Protein AF-A0A1F7N621-F1 (afdb_monomer_lite)

Radius of gyration: 20.67 Å; chains: 1; bounding box: 44×69×49 Å

Foldseek 3Di:
DDDDDDDPDDPPPPPPVVCVVVVVVVVPDPDPPVPDDDPVVCVVVVPPPDQDVLLVVLVLVVCCVLCVQWDWDWDQDPVQQWIKIFTAGPVRHGFEIETEHSQNSVVDDSVRSNVQCVVLVLVVVRVVLTVQYWYQDPVGIDRRRD

Structure (mmCIF, N/CA/C/O backbone):
data_AF-A0A1F7N621-F1
#
_entry.id   AF-A0A1F7N621-F1
#
loop_
_atom_site.group_PDB
_atom_site.id
_atom_site.type_symbol
_atom_site.label_atom_id
_atom_site.label_alt_id
_atom_site.label_comp_id
_atom_site.label_asym_id
_atom_site.label_entity_id
_atom_site.label_seq_id
_atom_site.pdbx_PDB_ins_code
_atom_site.Cartn_x
_atom_site.Cartn_y
_atom_site.Cartn_z
_atom_site.occupancy
_atom_site.B_iso_or_equiv
_atom_site.auth_seq_id
_atom_site.auth_comp_id
_atom_site.auth_asym_id
_atom_site.auth_atom_id
_atom_site.pdbx_PDB_model_num
ATOM 1 N N . MET A 1 1 ? 3.795 53.201 27.118 1.00 38.50 1 MET A N 1
ATOM 2 C CA . MET A 1 1 ? 2.320 53.115 27.064 1.00 38.50 1 MET A CA 1
ATOM 3 C C . MET A 1 1 ? 1.921 52.677 25.660 1.00 38.50 1 MET A C 1
ATOM 5 O O . MET A 1 1 ? 2.351 53.307 24.707 1.00 38.50 1 MET A O 1
ATOM 9 N N . SER A 1 2 ? 1.204 51.554 25.573 1.00 44.47 2 SER A N 1
ATOM 10 C CA . SER A 1 2 ? 0.526 50.949 24.400 1.00 44.47 2 SER A CA 1
ATOM 11 C C . SER A 1 2 ? -0.461 51.925 23.703 1.00 44.47 2 SER A C 1
ATOM 13 O O . SER A 1 2 ? -0.773 52.927 24.351 1.00 44.47 2 SER A O 1
ATOM 15 N N . PRO A 1 3 ? -1.029 51.660 22.487 1.00 45.16 3 PRO A N 1
ATOM 16 C CA . PRO A 1 3 ? -1.389 50.330 21.958 1.00 45.16 3 PRO A CA 1
ATOM 17 C C . PRO A 1 3 ? -1.288 50.042 20.435 1.00 45.16 3 PRO A C 1
ATOM 19 O O . PRO A 1 3 ? -1.027 50.896 19.597 1.00 45.16 3 PRO A O 1
ATOM 22 N N . VAL A 1 4 ? -1.522 48.753 20.147 1.00 45.59 4 VAL A N 1
ATOM 23 C CA . VAL A 1 4 ? -1.674 48.022 18.867 1.00 45.59 4 VAL A CA 1
ATOM 24 C C . VAL A 1 4 ? -2.950 48.463 18.113 1.00 45.59 4 VAL A C 1
ATOM 26 O O . VAL A 1 4 ? -3.901 48.899 18.766 1.00 45.59 4 VAL A O 1
ATOM 29 N N . PRO A 1 5 ? -3.051 48.275 16.777 1.00 45.16 5 PRO A N 1
ATOM 30 C CA . PRO A 1 5 ? -3.965 47.218 16.318 1.00 45.16 5 PRO A CA 1
ATOM 31 C C . PRO A 1 5 ? -3.530 46.417 15.064 1.00 45.16 5 PRO A C 1
ATOM 33 O O . PRO A 1 5 ? -3.047 46.955 14.079 1.00 45.16 5 PRO A O 1
ATOM 36 N N . ARG A 1 6 ? -3.846 45.115 15.140 1.00 42.19 6 ARG A N 1
ATOM 37 C CA . ARG A 1 6 ? -4.421 44.199 14.128 1.00 42.19 6 ARG A CA 1
ATOM 38 C C . ARG A 1 6 ? -3.798 44.095 12.727 1.00 42.19 6 ARG A C 1
ATOM 40 O O . ARG A 1 6 ? -3.990 44.945 11.871 1.00 42.19 6 ARG A O 1
ATOM 47 N N . GLY A 1 7 ? -3.310 42.889 12.439 1.00 34.81 7 GLY A N 1
ATOM 48 C CA . GLY A 1 7 ? -3.120 42.372 11.084 1.00 34.81 7 GLY A CA 1
ATOM 49 C C . GLY A 1 7 ? -3.104 40.846 11.074 1.00 34.81 7 GLY A C 1
ATOM 50 O O . GLY A 1 7 ? -2.068 40.237 10.853 1.00 34.81 7 GLY A O 1
ATOM 51 N N . GLY A 1 8 ? -4.243 40.215 11.373 1.00 35.69 8 GLY A N 1
ATOM 52 C CA . GLY A 1 8 ? -4.421 38.779 11.161 1.00 35.69 8 GLY A CA 1
ATOM 53 C C . GLY A 1 8 ? -4.526 38.493 9.665 1.00 35.69 8 GLY A C 1
ATOM 54 O O . GLY A 1 8 ? -5.609 38.620 9.104 1.00 35.69 8 GLY A O 1
ATOM 55 N N . ALA A 1 9 ? -3.410 38.161 9.016 1.00 42.41 9 ALA A N 1
ATOM 56 C CA . ALA A 1 9 ? -3.387 37.920 7.571 1.00 42.41 9 ALA A CA 1
ATOM 57 C C . ALA A 1 9 ? -2.373 36.859 7.106 1.00 42.41 9 ALA A C 1
ATOM 59 O O . ALA A 1 9 ? -2.076 36.805 5.919 1.00 42.41 9 ALA A O 1
ATOM 60 N N . GLU A 1 10 ? -1.864 35.989 7.984 1.00 35.47 10 GLU A N 1
ATOM 61 C CA . GLU A 1 10 ? -0.908 34.944 7.557 1.00 35.47 10 GLU A CA 1
ATOM 62 C C . GLU A 1 10 ? -1.410 33.503 7.714 1.00 35.47 10 GLU A C 1
ATOM 64 O O . GLU A 1 10 ? -0.833 32.586 7.146 1.00 35.47 10 GLU A O 1
ATOM 69 N N . ALA A 1 11 ? -2.560 33.277 8.352 1.00 37.66 11 ALA A N 1
ATOM 70 C CA . ALA A 1 11 ? -3.071 31.921 8.585 1.00 37.66 11 ALA A CA 1
ATOM 71 C C . ALA A 1 11 ? -3.952 31.345 7.452 1.00 37.66 11 ALA A C 1
ATOM 73 O O . ALA A 1 11 ? -4.626 30.341 7.660 1.00 37.66 11 ALA A O 1
ATOM 74 N N . ARG A 1 12 ? -4.011 31.970 6.265 1.00 37.72 12 ARG A N 1
ATOM 75 C CA . ARG A 1 12 ? -4.931 31.548 5.181 1.00 37.72 12 ARG A CA 1
ATOM 76 C C . ARG A 1 12 ? -4.271 31.117 3.870 1.00 37.72 12 ARG A C 1
ATOM 78 O O . ARG A 1 12 ? -4.988 30.818 2.925 1.00 37.72 12 ARG A O 1
ATOM 85 N N . ARG A 1 13 ? -2.938 31.057 3.786 1.00 39.88 13 ARG A N 1
ATOM 86 C CA . ARG A 1 13 ? -2.243 30.706 2.529 1.00 39.88 13 ARG A CA 1
ATOM 87 C C . ARG A 1 13 ? -1.918 29.225 2.335 1.00 39.88 13 ARG A C 1
ATOM 89 O O . ARG A 1 13 ? -1.422 28.875 1.274 1.00 39.88 13 ARG A O 1
ATOM 96 N N . SER A 1 14 ? -2.230 28.362 3.297 1.00 40.56 14 SER A N 1
ATOM 97 C CA . SER A 1 14 ? -1.770 26.963 3.254 1.00 40.56 14 SER A CA 1
ATOM 98 C C . SER A 1 14 ? -2.879 25.927 3.051 1.00 40.56 14 SER A C 1
ATOM 100 O O . SER A 1 14 ? -2.620 24.743 3.214 1.00 40.56 14 SER A O 1
ATOM 102 N N . ALA A 1 15 ? -4.099 26.347 2.694 1.00 37.97 15 ALA A N 1
ATOM 103 C CA . ALA A 1 15 ? -5.204 25.433 2.369 1.00 37.97 15 ALA A CA 1
ATOM 104 C C . ALA A 1 15 ? -5.494 25.322 0.856 1.00 37.97 15 ALA A C 1
ATOM 106 O O . ALA A 1 15 ? -6.297 24.487 0.456 1.00 37.97 15 ALA A O 1
ATOM 107 N N . ASP A 1 16 ? -4.851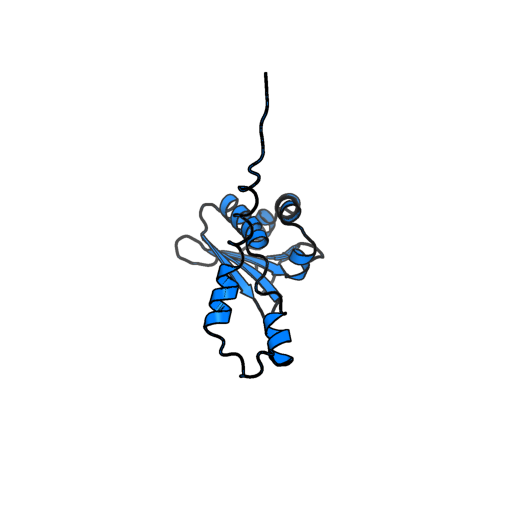 26.147 0.021 1.00 36.62 16 ASP A N 1
ATOM 108 C CA . ASP A 1 16 ? -5.144 26.240 -1.422 1.00 36.62 16 ASP A CA 1
ATOM 109 C C . ASP A 1 16 ? -4.275 25.297 -2.280 1.00 36.62 16 ASP A C 1
ATOM 111 O O . ASP A 1 16 ? -4.659 24.937 -3.384 1.00 36.62 16 ASP A O 1
ATOM 115 N N . ALA A 1 17 ? -3.140 24.823 -1.751 1.00 40.00 17 ALA A N 1
ATOM 116 C CA . ALA A 1 17 ? -2.143 24.050 -2.505 1.00 40.00 17 ALA A CA 1
ATOM 117 C C . ALA A 1 17 ? -2.456 22.543 -2.653 1.00 40.00 17 ALA A C 1
ATOM 119 O O . ALA A 1 17 ? -1.661 21.794 -3.213 1.00 40.00 17 ALA A O 1
ATOM 120 N N . LEU A 1 18 ? -3.593 22.075 -2.126 1.00 43.06 18 LEU A N 1
ATOM 121 C CA . LEU A 1 18 ? -4.037 20.675 -2.241 1.00 43.06 18 LEU A CA 1
ATOM 122 C C . LEU A 1 18 ? -5.136 20.484 -3.305 1.00 43.06 18 LEU A C 1
ATOM 124 O O . LEU A 1 18 ? -5.643 19.378 -3.478 1.00 43.06 18 LEU A O 1
ATOM 128 N N . LEU A 1 19 ? -5.499 21.543 -4.043 1.00 49.12 19 LEU A N 1
ATOM 129 C CA . LEU A 1 19 ? -6.543 21.517 -5.080 1.00 49.12 19 LEU A CA 1
ATOM 130 C C . LEU A 1 19 ? -5.993 21.467 -6.518 1.00 49.12 19 LEU A C 1
ATOM 132 O O . LEU A 1 19 ? -6.759 21.270 -7.466 1.00 49.12 19 LEU A O 1
ATOM 136 N N . ASP A 1 20 ? -4.682 21.610 -6.705 1.00 52.50 20 ASP A N 1
ATOM 137 C CA . ASP A 1 20 ? -4.057 21.752 -8.025 1.00 52.50 20 ASP A CA 1
ATOM 138 C C . ASP A 1 20 ? -4.162 20.526 -8.959 1.00 52.50 20 ASP A C 1
ATOM 140 O O . ASP A 1 20 ? -4.473 20.720 -10.138 1.00 52.50 20 ASP A O 1
ATOM 144 N N . PRO A 1 21 ? -4.020 19.259 -8.514 1.00 50.56 21 PRO A N 1
ATOM 145 C CA . PRO A 1 21 ? -4.143 18.129 -9.441 1.00 50.56 21 PRO A CA 1
ATOM 146 C C . PRO A 1 21 ? -5.588 17.904 -9.917 1.00 50.56 21 PRO A C 1
ATOM 148 O O . PRO A 1 21 ? -5.811 17.501 -11.059 1.00 50.56 21 PRO A O 1
ATOM 151 N N . GLN A 1 22 ? -6.586 18.225 -9.085 1.00 50.31 22 GLN A N 1
ATOM 152 C CA . GLN A 1 22 ? -7.999 18.139 -9.471 1.00 50.31 22 GLN A CA 1
ATOM 153 C C . GLN A 1 22 ? -8.388 19.254 -10.448 1.00 50.31 22 GLN A C 1
ATOM 155 O O . GLN A 1 22 ? -9.159 19.018 -11.377 1.00 50.31 22 GLN A O 1
ATOM 160 N N . ARG A 1 23 ? -7.824 20.459 -10.287 1.00 48.34 23 ARG A N 1
ATOM 161 C CA . ARG A 1 23 ? -8.032 21.570 -11.227 1.00 48.34 23 ARG A CA 1
ATOM 162 C C . ARG A 1 23 ? -7.434 21.300 -12.604 1.00 48.34 23 ARG A C 1
ATOM 164 O O . ARG A 1 23 ? -8.103 21.568 -13.597 1.00 48.34 23 ARG A O 1
ATOM 171 N N . LEU A 1 24 ? -6.250 20.694 -12.664 1.00 53.38 24 LEU A N 1
ATOM 172 C CA . LEU A 1 24 ? -5.620 20.293 -13.927 1.00 53.38 24 LEU A CA 1
ATOM 173 C C . LEU A 1 24 ? -6.406 19.182 -14.647 1.00 53.38 24 LEU A C 1
ATOM 175 O O . LEU A 1 24 ? -6.535 19.205 -15.870 1.00 53.38 24 LEU A O 1
ATOM 179 N N . LEU A 1 25 ? -7.004 18.244 -13.900 1.00 54.09 25 LEU A N 1
ATOM 180 C CA . LEU A 1 25 ? -7.931 17.244 -14.451 1.00 54.09 25 LEU A CA 1
ATOM 181 C C . LEU A 1 25 ? -9.212 17.877 -15.026 1.00 54.09 25 LEU A C 1
ATOM 183 O O . LEU A 1 25 ? -9.744 17.397 -16.028 1.00 54.09 25 LEU A O 1
ATOM 187 N N . LEU A 1 26 ? -9.698 18.962 -14.416 1.00 52.62 26 LEU A N 1
ATOM 188 C CA . LEU A 1 26 ? -10.884 19.700 -14.862 1.00 52.62 26 LEU A CA 1
ATOM 189 C C . LEU A 1 26 ? -10.609 20.616 -16.067 1.00 52.62 26 LEU A C 1
ATOM 191 O O . LEU A 1 26 ? -11.524 20.860 -16.849 1.00 52.62 26 LEU A O 1
ATOM 195 N N . GLU A 1 27 ? -9.373 21.086 -16.262 1.00 53.00 27 GLU A N 1
ATOM 196 C CA . GLU A 1 27 ? -8.993 21.966 -17.382 1.00 53.00 27 GLU A CA 1
ATOM 197 C C . GLU A 1 27 ? -9.121 21.283 -18.757 1.00 53.00 27 GLU A C 1
ATOM 199 O O . GLU A 1 27 ? -9.449 21.927 -19.754 1.00 53.00 27 GLU A O 1
ATOM 204 N N . GLY A 1 28 ? -8.920 19.961 -18.815 1.00 52.69 28 GLY A N 1
ATOM 205 C CA . GLY A 1 28 ? -9.089 19.160 -20.034 1.00 52.69 28 GLY A CA 1
ATOM 206 C C . GLY A 1 28 ? -10.517 18.655 -20.274 1.00 52.69 28 GLY A C 1
ATOM 207 O O . GLY A 1 28 ? -10.825 18.147 -21.357 1.00 52.69 28 GLY A O 1
ATOM 208 N N . LEU A 1 29 ? -11.404 18.783 -19.285 1.00 54.75 29 LEU A N 1
ATOM 209 C CA . LEU A 1 29 ? -12.759 18.245 -19.327 1.00 54.75 29 LEU A CA 1
ATOM 210 C C . LEU A 1 29 ? -13.711 19.313 -19.880 1.00 54.75 29 LEU A C 1
ATOM 212 O O . LEU A 1 29 ? -14.203 20.178 -19.159 1.00 54.75 29 LEU A O 1
ATOM 216 N N . LYS A 1 30 ? -14.002 19.260 -21.186 1.00 54.44 30 LYS A N 1
ATOM 217 C CA . LYS A 1 30 ? -15.075 20.082 -21.767 1.00 54.44 30 LYS A CA 1
ATOM 218 C C . LYS A 1 30 ? -16.418 19.634 -21.191 1.00 54.44 30 LYS A C 1
ATOM 220 O O . LYS A 1 30 ? -17.018 18.671 -21.666 1.00 54.44 30 LYS A O 1
ATOM 225 N N . LEU A 1 31 ? -16.880 20.339 -20.162 1.00 53.78 31 LEU A N 1
ATOM 226 C CA . LEU A 1 31 ? -18.230 20.191 -19.634 1.00 53.78 31 LEU A CA 1
ATOM 227 C C . LEU A 1 31 ? -19.249 20.534 -20.738 1.00 53.78 31 LEU A C 1
ATOM 229 O O . LEU A 1 31 ? -19.027 21.480 -21.502 1.00 53.78 31 LEU A O 1
ATOM 233 N N . PRO A 1 32 ? -20.363 19.791 -20.855 1.00 53.44 32 PRO A N 1
ATOM 234 C CA . PRO A 1 32 ? -21.446 20.174 -21.751 1.00 53.44 32 PRO A CA 1
ATOM 235 C C . PRO A 1 32 ? -21.996 21.556 -21.365 1.00 53.44 32 PRO A C 1
ATOM 237 O O . PRO A 1 32 ? -21.953 21.955 -20.202 1.00 53.44 32 PRO A O 1
ATOM 240 N N . SER A 1 33 ? -22.541 22.286 -22.342 1.00 53.09 33 SER A N 1
ATOM 241 C CA . SER A 1 33 ? -22.908 23.711 -22.242 1.00 53.09 33 SER A CA 1
ATOM 242 C C . SER A 1 33 ? -23.884 24.077 -21.114 1.00 53.09 33 SER A C 1
ATOM 244 O O . SER A 1 33 ? -24.036 25.255 -20.818 1.00 53.09 33 SER A O 1
ATOM 246 N N . ASN A 1 34 ? -24.532 23.091 -20.484 1.00 60.88 34 ASN A N 1
ATOM 247 C CA . ASN A 1 34 ? -25.431 23.299 -19.349 1.00 60.88 34 ASN A CA 1
ATOM 248 C C . ASN A 1 34 ? -24.698 23.449 -18.000 1.00 60.88 34 ASN A C 1
ATOM 250 O O . ASN A 1 34 ? -25.345 23.616 -16.975 1.00 60.88 34 ASN A O 1
ATOM 254 N N . GLY A 1 35 ? -23.366 23.316 -17.959 1.00 57.22 35 GLY A N 1
ATOM 255 C CA . GLY A 1 35 ? -22.573 23.435 -16.725 1.00 57.22 35 GLY A CA 1
ATOM 256 C C . GLY A 1 35 ? -22.774 22.297 -15.712 1.00 57.22 35 GLY A C 1
ATOM 257 O O . GLY A 1 35 ? -22.045 22.215 -14.728 1.00 57.22 35 GLY A O 1
ATOM 258 N N . GLU A 1 36 ? -23.718 21.388 -15.960 1.00 57.94 36 GLU A N 1
ATOM 259 C CA . GLU A 1 36 ? -24.005 20.241 -15.107 1.00 57.94 36 GLU A CA 1
ATOM 260 C C . GLU A 1 36 ? -23.295 18.979 -15.609 1.00 57.94 36 GLU A C 1
ATOM 262 O O . GLU A 1 36 ? -23.482 18.525 -16.741 1.00 57.94 36 GLU A O 1
ATOM 267 N N . LEU A 1 37 ? -22.514 18.358 -14.724 1.00 60.81 37 LEU A N 1
ATOM 268 C CA . LEU A 1 37 ? -22.024 16.997 -14.919 1.00 60.81 37 LEU A CA 1
ATOM 269 C C . LEU A 1 37 ? -23.227 16.049 -14.996 1.00 60.81 37 LEU A C 1
ATOM 271 O O . LEU A 1 37 ? -24.005 15.939 -14.034 1.00 60.81 37 LEU A O 1
ATOM 275 N N . ALA A 1 38 ? -23.369 15.335 -16.121 1.00 62.50 38 ALA A N 1
ATOM 276 C CA . ALA A 1 38 ? -24.399 14.307 -16.231 1.00 62.50 38 ALA A CA 1
ATOM 277 C C . ALA A 1 38 ? -24.227 13.290 -15.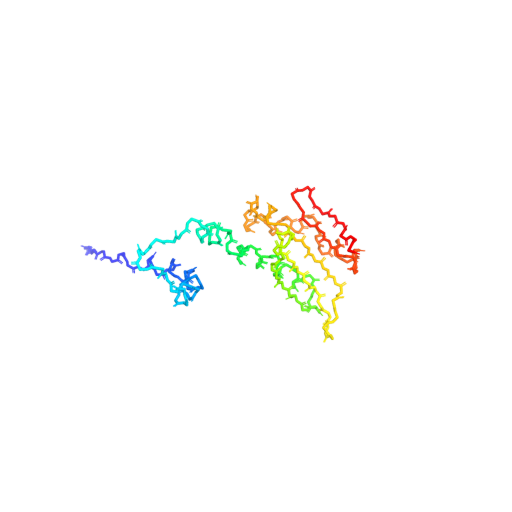080 1.00 62.50 38 ALA A C 1
ATOM 279 O O . ALA A 1 38 ? -23.092 13.039 -14.661 1.00 62.50 38 ALA A O 1
ATOM 280 N N . PRO A 1 39 ? -25.308 12.682 -14.561 1.00 63.75 39 PRO A N 1
ATOM 281 C CA . PRO A 1 39 ? -25.246 11.809 -13.385 1.00 63.75 39 PRO A CA 1
ATOM 282 C C . PRO A 1 39 ? -24.202 10.686 -13.489 1.00 63.75 39 PRO A C 1
ATOM 284 O O . PRO A 1 39 ? -23.602 10.306 -12.485 1.00 63.75 39 PRO A O 1
ATOM 287 N N . GLN A 1 40 ? -23.939 10.185 -14.703 1.00 58.81 40 GLN A N 1
ATOM 288 C CA . GLN A 1 40 ? -22.892 9.190 -14.949 1.00 58.81 40 GLN A CA 1
ATOM 289 C C . GLN A 1 40 ? -21.459 9.712 -14.729 1.00 58.81 40 GLN A C 1
ATOM 291 O O . GLN A 1 40 ? -20.609 8.954 -14.274 1.00 58.81 40 GLN A O 1
ATOM 296 N N . TRP A 1 41 ? -21.197 10.994 -15.007 1.00 62.00 41 TRP A N 1
ATOM 297 C CA . TRP A 1 41 ? -19.895 11.637 -14.804 1.00 62.00 41 TRP A CA 1
ATOM 298 C C . TRP A 1 41 ? -19.690 12.027 -13.347 1.00 62.00 41 TRP A C 1
ATOM 300 O O . TRP A 1 41 ? -18.579 11.906 -12.848 1.00 62.00 41 TRP A O 1
ATOM 310 N N . ARG A 1 42 ? -20.764 12.408 -12.642 1.00 61.31 42 ARG A N 1
ATOM 311 C CA . ARG A 1 42 ? -20.732 12.591 -11.185 1.00 61.31 42 ARG A CA 1
ATOM 312 C C . ARG A 1 42 ? -20.263 11.324 -10.490 1.00 61.31 42 ARG A C 1
ATOM 314 O O . ARG A 1 42 ? -19.229 11.368 -9.856 1.00 61.31 42 ARG A O 1
ATOM 321 N N . LYS A 1 43 ? -20.877 10.171 -10.763 1.00 56.09 43 LYS A N 1
ATOM 322 C CA . LYS A 1 43 ? -20.421 8.889 -10.192 1.00 56.09 43 LYS A CA 1
ATOM 323 C C . LYS A 1 43 ? -18.973 8.529 -10.535 1.00 56.09 43 LYS A C 1
ATOM 325 O O . LYS A 1 43 ? -18.338 7.803 -9.781 1.00 56.09 43 LYS A O 1
ATOM 330 N N . PHE A 1 44 ? -18.469 8.975 -11.683 1.00 52.81 44 PHE A N 1
ATOM 331 C CA . PHE A 1 44 ? -17.093 8.716 -12.104 1.00 52.81 44 PHE A CA 1
ATOM 332 C C . PHE A 1 44 ? -16.083 9.632 -11.393 1.00 52.81 44 PHE A C 1
ATOM 334 O O . PHE A 1 44 ? -14.974 9.193 -11.119 1.00 52.81 44 PHE A O 1
ATOM 341 N N . LEU A 1 45 ? -16.484 10.865 -11.068 1.00 57.91 45 LEU A N 1
ATOM 342 C CA . LEU A 1 45 ? -15.695 11.871 -10.340 1.00 57.91 45 LEU A CA 1
ATOM 343 C C . LEU A 1 45 ? -15.885 11.808 -8.811 1.00 57.91 45 LEU A C 1
ATOM 345 O O . LEU A 1 45 ? -15.046 12.296 -8.068 1.00 57.91 45 LEU A O 1
ATOM 349 N N . GLU A 1 46 ? -16.993 11.226 -8.347 1.00 53.41 46 GLU A N 1
ATOM 350 C CA . GLU A 1 46 ? -17.316 10.936 -6.942 1.00 53.41 46 GLU A CA 1
ATOM 351 C C . GLU A 1 46 ? -16.701 9.611 -6.478 1.00 53.41 46 GLU A C 1
ATOM 353 O O . GLU A 1 46 ? -16.677 9.334 -5.280 1.00 53.41 46 GLU A O 1
ATOM 358 N N . ARG A 1 47 ? -16.211 8.773 -7.406 1.00 50.19 47 ARG A N 1
ATOM 359 C CA . ARG A 1 47 ? -15.311 7.677 -7.034 1.00 50.19 47 ARG A CA 1
ATOM 360 C C . ARG A 1 47 ? -14.106 8.321 -6.354 1.00 50.19 47 ARG A C 1
ATOM 362 O O . ARG A 1 47 ? -13.528 9.199 -6.989 1.00 50.19 47 ARG A O 1
ATOM 369 N N . PRO A 1 48 ? -13.743 7.921 -5.120 1.00 50.34 48 PRO A N 1
ATOM 370 C CA . PRO A 1 48 ? -12.631 8.526 -4.404 1.00 50.34 48 PRO A CA 1
ATOM 371 C C . PRO A 1 48 ? -11.416 8.582 -5.328 1.00 50.34 48 PRO A C 1
ATOM 373 O O . PRO A 1 48 ? -10.913 7.561 -5.802 1.00 50.34 48 PRO A O 1
ATOM 376 N N . THR A 1 49 ? -11.059 9.807 -5.692 1.00 51.97 49 THR A N 1
ATOM 377 C CA . THR A 1 49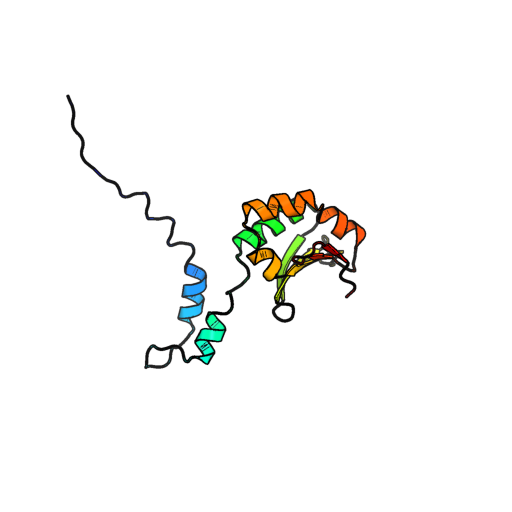 ? -10.055 10.126 -6.693 1.00 51.97 49 THR A CA 1
ATOM 378 C C . THR A 1 49 ? -8.698 9.767 -6.120 1.00 51.97 49 THR A C 1
ATOM 380 O O . THR A 1 49 ? -8.118 10.574 -5.407 1.00 51.97 49 THR A O 1
ATOM 383 N N . ALA A 1 50 ? -8.223 8.559 -6.431 1.00 54.97 50 ALA A N 1
ATOM 384 C CA . ALA A 1 50 ? -7.047 7.953 -5.816 1.00 54.97 50 ALA A CA 1
ATOM 385 C C . ALA A 1 50 ? -7.204 7.768 -4.295 1.00 54.97 50 ALA A C 1
ATOM 387 O O . ALA A 1 50 ? -7.894 8.513 -3.601 1.00 54.97 50 ALA A O 1
ATOM 388 N N . LEU A 1 51 ? -6.577 6.730 -3.749 1.00 62.97 51 LEU A N 1
ATOM 389 C CA . LEU A 1 51 ? -6.377 6.718 -2.307 1.00 62.97 51 LEU A CA 1
ATOM 390 C C . LEU A 1 51 ? -5.594 7.969 -1.903 1.00 62.97 51 LEU A C 1
ATOM 392 O O . LEU A 1 51 ? -4.686 8.372 -2.625 1.00 62.97 51 LEU A O 1
ATOM 396 N N . ASP A 1 52 ? -5.959 8.545 -0.758 1.00 76.56 52 ASP A N 1
ATOM 397 C CA . ASP A 1 52 ? -5.325 9.730 -0.179 1.00 76.56 52 ASP A CA 1
ATOM 398 C C . ASP A 1 52 ? -3.791 9.592 -0.211 1.00 76.56 52 ASP A C 1
ATOM 400 O O . ASP A 1 52 ? -3.228 8.722 0.461 1.00 76.56 52 ASP A O 1
ATOM 404 N N . ASP A 1 53 ? -3.126 10.420 -1.027 1.00 81.94 53 ASP A N 1
ATOM 405 C CA . ASP A 1 53 ? -1.677 10.345 -1.273 1.00 81.94 53 ASP A CA 1
ATOM 406 C C . ASP A 1 53 ? -0.875 10.532 0.023 1.00 81.94 53 ASP A C 1
ATOM 408 O O . ASP A 1 53 ? 0.226 10.008 0.181 1.00 81.94 53 ASP A O 1
ATOM 412 N N . ALA A 1 54 ? -1.466 11.211 1.006 1.00 86.94 54 ALA A N 1
ATOM 413 C CA . ALA A 1 54 ? -0.862 11.390 2.312 1.00 86.94 54 ALA A CA 1
ATOM 414 C C . ALA A 1 54 ? -0.838 10.062 3.104 1.00 86.94 54 ALA A C 1
ATOM 416 O O . ALA A 1 54 ? 0.194 9.657 3.650 1.00 86.94 54 ALA A O 1
ATOM 417 N N . LYS A 1 55 ? -1.927 9.280 3.045 1.00 90.38 55 LYS A N 1
ATOM 418 C CA . LYS A 1 55 ? -2.005 7.938 3.647 1.00 90.38 55 LYS A CA 1
ATOM 419 C C . LYS A 1 55 ? -1.110 6.922 2.941 1.00 90.38 55 LYS A C 1
ATOM 421 O O . LYS A 1 55 ? -0.443 6.125 3.608 1.00 90.38 55 LYS A O 1
ATOM 426 N N . THR A 1 56 ? -1.093 6.917 1.608 1.00 91.69 56 THR A N 1
ATOM 427 C CA . THR A 1 56 ? -0.202 6.024 0.847 1.00 91.69 56 THR A CA 1
ATOM 428 C C . THR A 1 56 ? 1.262 6.411 1.061 1.00 91.69 56 THR A C 1
ATOM 430 O O . THR A 1 56 ? 2.105 5.524 1.207 1.00 91.69 56 THR A O 1
ATOM 433 N N . GLY A 1 57 ? 1.550 7.709 1.201 1.00 92.12 57 GLY A N 1
ATOM 434 C CA . GLY A 1 57 ? 2.850 8.261 1.573 1.00 92.12 57 GLY A CA 1
ATOM 435 C C . GLY A 1 57 ? 3.390 7.692 2.884 1.00 92.12 57 GLY A C 1
ATOM 436 O O . GLY A 1 57 ? 4.531 7.237 2.918 1.00 92.12 57 GLY A O 1
ATOM 437 N N . VAL A 1 58 ? 2.566 7.590 3.933 1.00 93.94 58 VAL A N 1
ATOM 438 C CA . VAL A 1 58 ? 2.974 6.976 5.215 1.00 93.94 58 VAL A CA 1
ATOM 439 C C . VAL A 1 58 ? 3.455 5.532 5.033 1.00 93.94 58 VAL A C 1
ATOM 441 O O . VAL A 1 58 ? 4.473 5.132 5.606 1.00 93.94 58 VAL A O 1
ATOM 444 N N . VAL A 1 59 ? 2.741 4.737 4.230 1.00 94.44 59 VAL A N 1
ATOM 445 C CA . VAL A 1 59 ? 3.113 3.339 3.958 1.00 94.44 59 VAL A CA 1
ATOM 446 C C . VAL A 1 59 ? 4.371 3.278 3.091 1.00 94.44 59 VAL A C 1
ATOM 448 O O . VAL A 1 59 ? 5.270 2.483 3.370 1.00 94.44 59 VAL A O 1
ATOM 451 N N . ARG A 1 60 ? 4.475 4.149 2.080 1.00 95.06 60 ARG A N 1
ATOM 452 C CA . ARG A 1 60 ? 5.647 4.277 1.205 1.00 95.06 60 ARG A CA 1
ATOM 453 C C . ARG A 1 60 ? 6.908 4.593 2.013 1.00 95.06 60 ARG A C 1
ATOM 455 O O . ARG A 1 60 ? 7.900 3.882 1.876 1.00 95.06 60 ARG A O 1
ATOM 462 N N . GLU A 1 61 ? 6.856 5.596 2.888 1.00 94.56 61 GLU A N 1
ATOM 463 C CA . GLU A 1 61 ? 7.962 5.984 3.776 1.00 94.56 61 GLU A CA 1
ATOM 464 C C . GLU A 1 61 ? 8.390 4.833 4.691 1.00 94.56 61 GLU A C 1
ATOM 466 O O . GLU A 1 61 ? 9.582 4.554 4.842 1.00 94.56 61 GLU A O 1
ATOM 471 N N . TYR A 1 62 ? 7.419 4.134 5.288 1.00 95.31 62 TYR A N 1
ATOM 472 C CA . TYR A 1 62 ? 7.689 2.968 6.126 1.00 95.31 62 TYR A CA 1
ATOM 473 C C . TYR A 1 62 ? 8.431 1.873 5.345 1.00 95.31 62 TYR A C 1
ATOM 475 O O . TYR A 1 62 ? 9.444 1.356 5.820 1.00 95.31 62 TYR A O 1
ATOM 483 N N . LEU A 1 63 ? 7.970 1.546 4.134 1.00 94.94 63 LEU A N 1
ATOM 484 C CA . LEU A 1 63 ? 8.597 0.527 3.291 1.00 94.94 63 LEU A CA 1
ATOM 485 C C . LE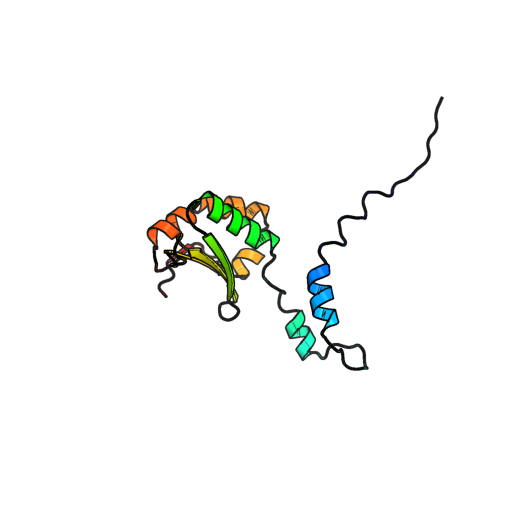U A 1 63 ? 9.997 0.949 2.832 1.00 94.94 63 LEU A C 1
ATOM 487 O O . LEU A 1 63 ? 10.913 0.135 2.880 1.00 94.94 63 LEU A O 1
ATOM 491 N N . GLN A 1 64 ? 10.201 2.212 2.459 1.00 94.56 64 GLN A N 1
ATOM 492 C CA . GLN A 1 64 ? 11.528 2.725 2.098 1.00 94.56 64 GLN A CA 1
ATOM 493 C C . GLN A 1 64 ? 12.519 2.626 3.267 1.00 94.56 64 GLN A C 1
ATOM 495 O O . GLN A 1 64 ? 13.678 2.263 3.068 1.00 94.56 64 GLN A O 1
ATOM 500 N N . ARG A 1 65 ? 12.063 2.887 4.500 1.00 94.94 65 ARG A N 1
ATOM 501 C CA . ARG A 1 65 ? 12.883 2.743 5.713 1.00 94.94 65 ARG A CA 1
ATOM 502 C C . ARG A 1 65 ? 13.251 1.286 5.997 1.00 94.94 65 ARG A C 1
ATOM 504 O O . ARG A 1 65 ? 14.386 1.002 6.369 1.00 94.94 65 ARG A O 1
ATOM 511 N N . GLU A 1 66 ? 12.300 0.368 5.842 1.00 94.56 66 GLU A N 1
ATOM 512 C CA . GLU A 1 66 ? 12.494 -1.065 6.110 1.00 94.56 66 GLU A CA 1
ATOM 513 C C . GLU A 1 66 ? 13.254 -1.802 4.995 1.00 94.56 66 GLU A C 1
ATOM 515 O O . GLU A 1 66 ? 13.834 -2.869 5.233 1.00 94.56 66 GLU A O 1
ATOM 520 N N . PHE A 1 67 ? 13.259 -1.244 3.785 1.00 93.00 67 PHE A N 1
ATOM 521 C CA . PHE A 1 67 ? 13.888 -1.809 2.594 1.00 93.00 67 PHE A CA 1
ATOM 522 C C . PHE A 1 67 ? 14.737 -0.753 1.867 1.00 93.00 67 PHE A C 1
ATOM 524 O O . PHE A 1 67 ? 14.445 -0.404 0.725 1.00 93.00 67 PHE A O 1
ATOM 531 N N . PRO A 1 68 ? 15.831 -0.266 2.484 1.00 91.69 68 PRO A N 1
ATOM 532 C CA . PRO A 1 68 ? 16.635 0.832 1.935 1.00 91.69 68 PRO A CA 1
ATOM 533 C C . PRO A 1 68 ? 17.354 0.484 0.621 1.00 91.69 68 PRO A C 1
ATOM 535 O O . PRO A 1 68 ? 17.789 1.373 -0.101 1.00 91.69 68 PRO A O 1
ATOM 538 N N . MET A 1 69 ? 17.490 -0.809 0.313 1.00 90.56 69 MET A N 1
ATOM 539 C CA . MET A 1 69 ? 18.092 -1.317 -0.927 1.00 90.56 69 MET A CA 1
ATOM 540 C C . MET A 1 69 ? 17.047 -1.617 -2.013 1.00 90.56 69 MET A C 1
ATOM 542 O O . MET A 1 69 ? 17.381 -2.225 -3.028 1.00 90.56 69 MET A O 1
ATOM 546 N N . SER A 1 70 ? 15.781 -1.268 -1.779 1.00 92.56 70 SER A N 1
ATOM 547 C CA . SER A 1 70 ? 14.684 -1.501 -2.712 1.00 92.56 70 SER A CA 1
ATOM 548 C C . SER A 1 70 ? 14.072 -0.188 -3.169 1.00 92.56 70 SER A C 1
ATOM 550 O O . SER A 1 70 ? 13.937 0.761 -2.400 1.00 92.56 70 SER A O 1
ATOM 552 N N . THR A 1 71 ? 13.641 -0.159 -4.424 1.00 93.56 71 THR A N 1
ATOM 553 C CA . THR A 1 71 ? 12.827 0.941 -4.939 1.00 93.56 71 THR A CA 1
ATOM 554 C C . THR A 1 71 ? 11.359 0.601 -4.713 1.00 93.56 71 THR A C 1
ATOM 556 O O . THR A 1 71 ? 10.902 -0.470 -5.115 1.00 93.56 71 THR A O 1
ATOM 559 N N . VAL A 1 72 ? 10.630 1.495 -4.044 1.00 94.56 72 VAL A N 1
ATOM 560 C CA . VAL A 1 72 ? 9.195 1.339 -3.775 1.00 94.56 72 VAL A CA 1
ATOM 561 C C . VAL A 1 72 ? 8.411 2.062 -4.863 1.00 94.56 72 VAL A C 1
ATOM 563 O O . VAL A 1 72 ? 8.518 3.279 -4.990 1.00 94.56 72 VAL A O 1
ATOM 566 N N . TYR A 1 73 ? 7.618 1.310 -5.621 1.00 92.94 73 TYR A N 1
ATOM 567 C CA . TYR A 1 73 ? 6.652 1.831 -6.584 1.00 92.94 73 TYR A CA 1
ATOM 568 C C . TYR A 1 73 ? 5.250 1.536 -6.095 1.00 92.94 73 TYR A C 1
ATOM 570 O O . TYR A 1 73 ? 4.982 0.416 -5.668 1.00 92.94 73 TYR A O 1
ATOM 578 N N . ASP A 1 74 ? 4.338 2.488 -6.210 1.00 91.81 74 ASP A N 1
ATOM 579 C CA . ASP A 1 74 ? 2.944 2.251 -5.876 1.00 91.81 74 ASP A CA 1
ATOM 580 C C . ASP A 1 74 ? 1.982 2.769 -6.933 1.00 91.81 74 ASP A C 1
ATOM 582 O O . ASP A 1 74 ? 2.265 3.713 -7.669 1.00 91.81 74 ASP A O 1
ATOM 586 N N . PHE A 1 75 ? 0.853 2.081 -7.039 1.00 90.31 75 PHE A N 1
ATOM 587 C CA . PHE A 1 75 ? -0.222 2.413 -7.958 1.00 90.31 75 PHE A CA 1
ATOM 588 C C . PHE A 1 75 ? -1.549 1.893 -7.420 1.00 90.31 75 PHE A C 1
ATOM 590 O O . PHE A 1 75 ? -1.609 0.948 -6.628 1.00 90.31 75 PHE A O 1
ATOM 597 N N . HIS A 1 76 ? -2.625 2.497 -7.903 1.00 88.94 76 HIS A N 1
ATOM 598 C CA . HIS A 1 76 ? -3.967 2.064 -7.571 1.00 88.94 76 HIS A CA 1
ATOM 599 C C . HIS A 1 76 ? -4.430 0.950 -8.521 1.00 88.94 76 HIS A C 1
ATOM 601 O O . HIS A 1 76 ? -4.467 1.126 -9.740 1.00 88.94 76 HIS A O 1
ATOM 607 N N . ASP A 1 77 ? -4.801 -0.199 -7.962 1.00 87.38 77 ASP A N 1
ATOM 608 C CA . ASP A 1 77 ? -5.465 -1.293 -8.664 1.00 87.38 77 ASP A CA 1
ATOM 609 C C . ASP A 1 77 ? -6.985 -1.098 -8.581 1.00 87.38 77 ASP A C 1
ATOM 611 O O . ASP A 1 77 ? -7.627 -1.430 -7.581 1.00 87.38 77 ASP A O 1
ATOM 615 N N . PHE A 1 78 ? -7.566 -0.566 -9.659 1.00 83.38 78 PHE A N 1
ATOM 616 C CA . PHE A 1 78 ? -9.003 -0.297 -9.758 1.00 83.38 78 PHE A CA 1
ATOM 617 C C . PHE A 1 78 ? -9.872 -1.562 -9.740 1.00 83.38 78 PHE A C 1
ATOM 619 O O . PHE A 1 78 ? -11.053 -1.471 -9.409 1.00 83.38 78 PHE A O 1
ATOM 626 N N . GLN A 1 79 ? -9.338 -2.730 -10.119 1.00 83.75 79 GLN A N 1
ATOM 627 C CA . GLN A 1 79 ? -10.117 -3.973 -10.113 1.00 83.75 79 GLN A CA 1
ATOM 628 C C . GLN A 1 79 ? -10.291 -4.493 -8.691 1.00 83.75 79 GLN A C 1
ATOM 630 O O . GLN A 1 79 ? -11.371 -4.957 -8.329 1.00 83.75 79 GLN A O 1
ATOM 635 N N . ARG A 1 80 ? -9.227 -4.399 -7.890 1.00 82.25 80 ARG A N 1
ATOM 636 C CA . ARG A 1 80 ? -9.225 -4.814 -6.482 1.00 82.25 80 ARG A CA 1
ATOM 637 C C . ARG A 1 80 ? -9.610 -3.689 -5.519 1.00 82.25 80 ARG A C 1
ATOM 639 O O . ARG A 1 80 ? -9.735 -3.949 -4.327 1.00 82.25 80 ARG A O 1
ATOM 646 N N . ASN A 1 81 ? -9.793 -2.470 -6.029 1.00 88.69 81 ASN A N 1
ATOM 647 C CA . ASN A 1 81 ? -9.994 -1.251 -5.249 1.00 88.69 81 ASN A CA 1
ATOM 648 C C . ASN A 1 81 ? -8.962 -1.139 -4.110 1.00 88.69 81 ASN A C 1
ATOM 650 O O . ASN A 1 81 ? -9.304 -1.064 -2.928 1.00 88.69 81 ASN A O 1
ATOM 654 N N . ALA A 1 82 ? -7.681 -1.225 -4.468 1.00 91.94 82 ALA A N 1
ATOM 655 C CA . ALA A 1 82 ? -6.577 -1.327 -3.521 1.00 91.94 82 ALA A CA 1
ATOM 656 C C . ALA A 1 82 ? -5.360 -0.527 -3.994 1.00 91.94 82 ALA A C 1
ATOM 658 O O . ALA A 1 82 ? -5.121 -0.403 -5.193 1.00 91.94 82 ALA A O 1
ATOM 659 N N . GLN A 1 83 ? -4.558 -0.024 -3.059 1.00 93.56 83 GLN A N 1
ATOM 660 C CA . GLN A 1 83 ? -3.226 0.489 -3.359 1.00 93.56 83 GLN A CA 1
ATOM 661 C C . GLN A 1 83 ? -2.216 -0.652 -3.313 1.00 93.56 83 GLN A C 1
ATOM 663 O O . GLN A 1 83 ? -2.115 -1.375 -2.321 1.00 93.56 83 GLN A O 1
ATOM 668 N N . VAL A 1 84 ? -1.449 -0.802 -4.384 1.00 93.81 84 VAL A N 1
ATOM 669 C CA . VAL A 1 84 ? -0.407 -1.815 -4.505 1.00 93.81 84 VAL A CA 1
ATOM 670 C C . VAL A 1 84 ? 0.951 -1.144 -4.378 1.00 93.81 84 VAL A C 1
ATOM 672 O O . VAL A 1 84 ? 1.212 -0.176 -5.077 1.00 93.81 84 VAL A O 1
ATOM 675 N N . PHE A 1 85 ? 1.823 -1.691 -3.535 1.00 95.06 85 PHE A N 1
ATOM 676 C CA . PHE A 1 85 ? 3.217 -1.301 -3.359 1.00 95.06 85 PHE A CA 1
ATOM 677 C C . PHE A 1 85 ? 4.118 -2.445 -3.830 1.00 95.06 85 PHE A C 1
ATOM 679 O O . PHE A 1 85 ? 4.104 -3.543 -3.273 1.00 95.06 85 PHE A O 1
ATOM 686 N N . GLN A 1 86 ? 4.909 -2.191 -4.862 1.00 94.69 86 GLN A N 1
ATOM 687 C CA . GLN A 1 86 ? 5.930 -3.083 -5.391 1.00 94.69 86 GLN A CA 1
ATOM 688 C C . GLN A 1 86 ? 7.297 -2.672 -4.864 1.00 94.69 86 GLN A C 1
ATOM 690 O O . GLN A 1 86 ? 7.723 -1.533 -5.046 1.00 94.69 86 GLN A O 1
ATOM 695 N N . LEU A 1 87 ? 8.003 -3.620 -4.259 1.00 94.88 87 LEU A N 1
ATOM 696 C CA . LEU A 1 87 ? 9.393 -3.447 -3.871 1.00 94.88 87 LEU A CA 1
ATOM 697 C C . LEU A 1 87 ? 10.258 -4.118 -4.928 1.00 94.88 87 LEU A C 1
ATOM 699 O O . LEU A 1 87 ? 10.214 -5.341 -5.096 1.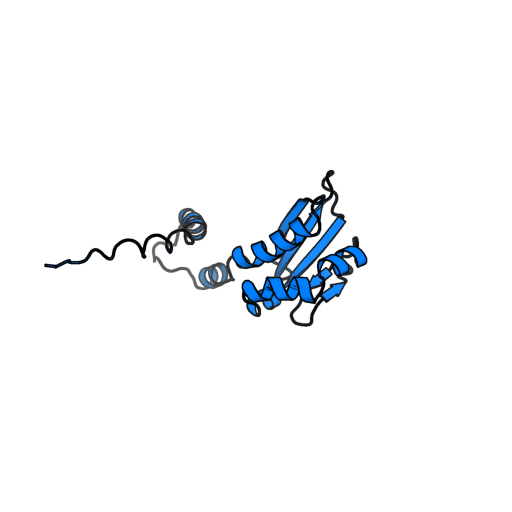00 94.88 87 LEU A O 1
ATOM 703 N N . GLN A 1 88 ? 11.026 -3.310 -5.647 1.00 93.56 88 GLN A N 1
ATOM 704 C CA . GLN A 1 88 ? 11.928 -3.767 -6.695 1.00 93.56 88 GLN A CA 1
ATOM 705 C C . GLN A 1 88 ? 13.377 -3.736 -6.213 1.00 93.56 88 GLN A C 1
ATOM 707 O O . GLN A 1 88 ? 13.760 -2.863 -5.433 1.00 93.56 88 GLN A O 1
ATOM 712 N N . ASP A 1 89 ? 14.184 -4.693 -6.664 1.00 90.94 89 ASP A N 1
ATOM 713 C CA . ASP A 1 89 ? 15.633 -4.635 -6.486 1.00 90.94 89 ASP A CA 1
ATOM 714 C C . ASP A 1 89 ? 16.283 -3.597 -7.423 1.00 90.94 89 ASP A C 1
ATOM 716 O O . ASP A 1 89 ? 15.625 -2.965 -8.251 1.00 90.94 89 ASP A O 1
ATOM 720 N N . ASN A 1 90 ? 17.604 -3.444 -7.319 1.00 87.81 90 ASN A N 1
ATOM 721 C CA . ASN A 1 90 ? 18.378 -2.503 -8.139 1.00 87.81 90 ASN A CA 1
ATOM 722 C C . ASN A 1 90 ? 18.363 -2.809 -9.652 1.00 87.81 90 ASN A C 1
ATOM 724 O O . ASN A 1 90 ? 18.860 -2.003 -10.434 1.00 87.81 90 ASN A O 1
ATOM 728 N N . HIS A 1 91 ? 17.821 -3.954 -10.073 1.00 87.62 91 HIS A N 1
ATOM 729 C CA . HIS A 1 91 ? 17.680 -4.354 -11.474 1.00 87.62 91 HIS A CA 1
ATOM 730 C C . HIS A 1 91 ? 16.226 -4.233 -11.965 1.00 87.62 91 HIS A C 1
ATOM 732 O O . HIS A 1 91 ? 15.920 -4.662 -13.077 1.00 87.62 91 HIS A O 1
ATOM 738 N N . GLY A 1 92 ? 15.323 -3.674 -11.149 1.00 85.25 92 GLY A N 1
ATOM 739 C CA . GLY A 1 92 ? 13.900 -3.532 -11.467 1.00 85.25 92 GLY A CA 1
ATOM 740 C C . GLY A 1 92 ? 13.086 -4.817 -11.282 1.00 85.25 92 GLY A C 1
ATOM 741 O O . GLY A 1 92 ? 11.917 -4.874 -11.665 1.00 85.25 92 GLY A O 1
ATOM 742 N N . LYS A 1 93 ? 13.665 -5.874 -10.699 1.00 89.56 93 LYS A N 1
ATOM 743 C CA . LYS A 1 93 ? 12.934 -7.115 -10.432 1.00 89.56 93 LYS A CA 1
ATOM 744 C C . LYS A 1 93 ? 12.058 -6.935 -9.198 1.00 89.56 93 LYS A C 1
ATOM 746 O O . LYS A 1 93 ? 12.559 -6.615 -8.123 1.00 89.56 93 LYS A O 1
ATOM 751 N N . VAL A 1 94 ? 10.760 -7.215 -9.326 1.00 89.88 94 VAL A N 1
ATOM 752 C CA . VAL A 1 94 ? 9.835 -7.231 -8.183 1.00 89.88 94 VAL A CA 1
ATOM 753 C C . VAL A 1 94 ? 10.215 -8.369 -7.234 1.00 89.88 94 VAL A C 1
ATOM 755 O O . VAL A 1 94 ? 10.191 -9.549 -7.596 1.00 89.88 94 VAL A O 1
ATOM 758 N N . MET A 1 95 ? 10.574 -7.996 -6.011 1.00 92.25 95 MET A N 1
ATOM 759 C CA . MET A 1 95 ? 10.964 -8.919 -4.949 1.00 92.25 95 MET A CA 1
ATOM 760 C C . MET A 1 95 ? 9.801 -9.213 -4.013 1.00 92.25 95 MET A C 1
ATOM 762 O O . MET A 1 95 ? 9.636 -10.356 -3.593 1.00 92.25 95 MET A O 1
ATOM 766 N N . GLN A 1 96 ? 9.023 -8.182 -3.684 1.00 92.50 96 GLN A N 1
ATOM 767 C CA . GLN A 1 96 ? 7.904 -8.255 -2.751 1.00 92.50 96 GLN A CA 1
ATOM 768 C C . GLN A 1 96 ? 6.784 -7.323 -3.195 1.00 92.50 96 GLN A C 1
ATOM 770 O O . GLN A 1 96 ? 7.003 -6.343 -3.914 1.00 92.50 96 GLN A O 1
ATOM 775 N N . LEU A 1 97 ? 5.582 -7.633 -2.729 1.00 94.00 97 LEU A N 1
ATOM 776 C CA . LEU A 1 97 ? 4.367 -6.931 -3.093 1.00 94.00 97 LEU A CA 1
ATOM 777 C C . LEU A 1 97 ? 3.480 -6.764 -1.860 1.00 94.00 97 LEU A C 1
ATOM 779 O O . LEU A 1 97 ? 3.179 -7.751 -1.197 1.00 94.00 97 LEU A O 1
ATOM 783 N N . ALA A 1 98 ? 3.026 -5.548 -1.579 1.00 95.12 98 ALA A N 1
ATOM 784 C CA . ALA A 1 98 ? 1.981 -5.282 -0.597 1.00 95.12 98 ALA A CA 1
ATOM 785 C C . ALA A 1 98 ? 0.742 -4.741 -1.313 1.00 95.12 98 ALA A C 1
ATOM 787 O O . ALA A 1 98 ? 0.846 -3.808 -2.097 1.00 95.12 98 ALA A O 1
ATOM 788 N N . THR A 1 99 ? -0.429 -5.296 -1.043 1.00 95.44 99 THR A N 1
ATOM 789 C CA . THR A 1 99 ? -1.711 -4.805 -1.554 1.00 95.44 99 THR A CA 1
ATOM 790 C C . THR A 1 99 ? -2.550 -4.383 -0.362 1.00 95.44 99 THR A C 1
ATOM 792 O O . THR A 1 99 ? -2.873 -5.215 0.476 1.00 95.44 99 THR A O 1
ATOM 795 N N . LEU A 1 100 ? -2.884 -3.104 -0.248 1.00 94.69 100 LEU A N 1
ATOM 796 C CA . LEU A 1 100 ? -3.684 -2.555 0.843 1.00 94.69 100 LEU A CA 1
ATOM 797 C C . LEU A 1 100 ? -5.021 -2.076 0.272 1.00 94.69 100 LEU A C 1
ATOM 799 O O . LEU A 1 100 ? -5.057 -1.197 -0.586 1.00 94.69 100 LEU A O 1
ATOM 803 N N . THR A 1 101 ? -6.123 -2.668 0.722 1.00 92.56 101 THR A N 1
ATOM 804 C CA . THR A 1 101 ? -7.477 -2.328 0.237 1.00 92.56 101 THR A CA 1
ATOM 805 C C . THR A 1 101 ? -7.886 -0.896 0.589 1.00 92.56 101 THR A C 1
ATOM 807 O O . THR A 1 101 ? -7.498 -0.388 1.638 1.00 92.56 101 THR A O 1
ATOM 810 N N . ALA A 1 102 ? -8.708 -0.250 -0.245 1.00 88.88 102 ALA A N 1
ATOM 811 C CA . ALA A 1 102 ? -9.250 1.082 0.047 1.00 88.88 102 ALA A CA 1
ATOM 812 C C . ALA A 1 102 ? -9.994 1.121 1.391 1.00 88.88 102 ALA A C 1
ATOM 814 O O . ALA A 1 102 ? -9.771 2.025 2.187 1.00 88.88 102 ALA A O 1
ATOM 815 N N . GLU A 1 103 ? -10.777 0.078 1.689 1.00 89.50 103 GLU A N 1
ATOM 816 C CA . GLU A 1 103 ? -11.507 -0.059 2.957 1.00 89.50 103 GLU A CA 1
ATOM 817 C C . GLU A 1 103 ? -10.581 0.016 4.179 1.00 89.50 103 GLU A C 1
ATOM 819 O O . GLU A 1 103 ? -10.906 0.666 5.168 1.00 89.50 103 GLU A O 1
ATOM 824 N N . PHE A 1 104 ? -9.395 -0.602 4.108 1.00 91.75 104 PHE A N 1
ATOM 825 C CA . PHE A 1 104 ? -8.404 -0.507 5.179 1.00 91.75 104 PHE A CA 1
ATOM 826 C C . PHE A 1 104 ? -7.945 0.940 5.398 1.00 91.75 104 PHE A C 1
ATOM 828 O O . PHE A 1 104 ? -7.823 1.385 6.540 1.00 91.75 104 PHE A O 1
ATOM 835 N N . PHE A 1 105 ? -7.706 1.683 4.319 1.00 90.00 105 PHE A N 1
ATOM 836 C CA . PHE A 1 105 ? -7.292 3.077 4.420 1.00 90.00 105 PHE A CA 1
ATOM 837 C C . PHE A 1 105 ? -8.416 3.993 4.894 1.00 90.00 105 PHE A C 1
ATOM 839 O O . PHE A 1 105 ? -8.131 4.937 5.626 1.00 90.00 105 PHE A O 1
ATOM 846 N N . ASP A 1 106 ? -9.669 3.732 4.532 1.00 88.25 106 ASP A N 1
ATOM 847 C CA . ASP A 1 106 ? -10.817 4.525 4.982 1.00 88.25 106 ASP A CA 1
ATOM 848 C C . ASP A 1 106 ? -11.021 4.437 6.502 1.00 88.25 106 ASP A C 1
ATOM 850 O O . ASP A 1 106 ? -11.382 5.428 7.138 1.00 88.25 106 ASP A O 1
ATOM 854 N N . GLU A 1 107 ? -10.720 3.284 7.103 1.00 87.94 107 GLU A N 1
ATOM 855 C CA . GLU A 1 107 ? -10.870 3.062 8.546 1.00 87.94 107 GLU A CA 1
ATOM 856 C C . GLU A 1 107 ? -9.750 3.658 9.399 1.00 87.94 107 GLU A C 1
ATOM 858 O O . GLU A 1 107 ? -9.948 3.865 10.596 1.00 87.94 107 GLU A O 1
ATOM 863 N N . HIS A 1 108 ? -8.595 3.954 8.802 1.00 87.00 108 HIS A N 1
ATOM 864 C CA . HIS A 1 108 ? -7.432 4.454 9.529 1.00 87.00 108 HIS A CA 1
ATOM 865 C C . HIS A 1 108 ? -7.118 5.901 9.161 1.00 87.00 108 HIS A C 1
ATOM 867 O O . HIS A 1 108 ? -7.070 6.298 7.992 1.00 87.00 108 HIS A O 1
ATOM 873 N N . ARG A 1 109 ? -6.822 6.708 10.177 1.00 87.81 109 ARG A N 1
ATOM 874 C CA . ARG A 1 109 ? -6.170 8.009 9.997 1.00 87.81 109 ARG A CA 1
ATOM 875 C C . ARG A 1 109 ? -4.687 7.812 9.694 1.00 87.81 109 ARG A C 1
ATOM 877 O O . ARG A 1 109 ? -4.095 6.797 10.051 1.00 87.81 109 ARG A O 1
ATOM 884 N N . GLU A 1 110 ? -4.047 8.816 9.106 1.00 86.31 110 GLU A N 1
ATOM 885 C CA . GLU A 1 110 ? -2.612 8.779 8.776 1.00 86.31 110 GLU A CA 1
ATOM 886 C C . GLU A 1 110 ? -1.725 8.428 9.981 1.00 86.31 110 GLU A C 1
ATOM 888 O O . GLU A 1 110 ? -0.827 7.590 9.889 1.00 86.31 110 GLU A O 1
ATOM 893 N N . SER A 1 111 ? -2.018 9.021 11.142 1.00 85.69 111 SER A N 1
ATOM 894 C CA . SER A 1 111 ? -1.305 8.749 12.393 1.00 85.69 111 SER A CA 1
ATOM 895 C C . SER A 1 111 ? -1.452 7.299 12.864 1.00 85.69 111 SER A C 1
ATOM 897 O O . SER A 1 111 ? -0.539 6.748 13.476 1.00 85.69 111 SER A O 1
ATOM 899 N N . GLU A 1 112 ? -2.600 6.682 12.587 1.00 91.38 112 GLU A N 1
ATOM 900 C CA . GLU A 1 112 ? -2.913 5.309 12.988 1.00 91.38 112 GLU A CA 1
ATOM 901 C C . GLU A 1 112 ? -2.271 4.304 12.033 1.00 91.38 112 GLU A C 1
ATOM 903 O O . GLU A 1 112 ? -1.771 3.279 12.485 1.00 91.38 112 GLU A O 1
ATOM 908 N N . LEU A 1 113 ? -2.197 4.627 10.735 1.00 91.94 113 LEU A N 1
ATOM 909 C CA . LEU A 1 113 ? -1.552 3.784 9.726 1.00 91.94 113 LEU A CA 1
ATOM 910 C C . LEU A 1 113 ? -0.103 3.465 10.089 1.00 91.94 113 LEU A C 1
ATOM 912 O O . LEU A 1 113 ? 0.296 2.305 10.017 1.00 91.94 113 LEU A O 1
ATOM 916 N N . ARG A 1 114 ? 0.671 4.467 10.527 1.00 90.44 114 ARG A N 1
ATOM 917 C CA . ARG A 1 114 ? 2.068 4.260 10.940 1.00 90.44 114 ARG A CA 1
ATOM 918 C C . ARG A 1 114 ? 2.174 3.280 12.109 1.00 90.44 114 ARG A C 1
ATOM 920 O O . ARG A 1 114 ? 2.941 2.323 12.038 1.00 90.44 114 ARG A O 1
ATOM 927 N N . ALA A 1 115 ? 1.393 3.507 13.163 1.00 92.62 115 ALA A N 1
ATOM 928 C CA . ALA A 1 115 ? 1.376 2.623 14.324 1.00 92.62 115 ALA A CA 1
ATOM 929 C C . ALA A 1 115 ? 0.943 1.203 13.931 1.00 92.62 115 ALA A C 1
ATOM 931 O O . ALA A 1 115 ? 1.532 0.222 14.383 1.00 92.62 115 ALA A O 1
ATOM 932 N N . TRP A 1 116 ? -0.039 1.094 13.035 1.00 93.94 116 TRP A N 1
ATOM 933 C CA . TRP A 1 116 ? -0.566 -0.178 12.571 1.00 93.94 116 TRP A CA 1
ATOM 934 C C . TRP A 1 116 ? 0.478 -0.995 11.800 1.00 93.94 116 TRP A C 1
ATOM 936 O O . TRP A 1 116 ? 0.680 -2.166 12.135 1.00 93.94 116 TRP A O 1
ATOM 946 N N . VAL A 1 117 ? 1.169 -0.403 10.812 1.00 93.06 117 VAL A N 1
ATOM 947 C CA . VAL A 1 117 ? 2.164 -1.129 9.989 1.00 93.06 117 VAL A CA 1
ATOM 948 C C . VAL A 1 117 ? 3.364 -1.595 10.814 1.00 93.06 117 VAL A C 1
ATOM 950 O O . VAL A 1 117 ? 3.914 -2.668 10.552 1.00 93.06 117 VAL A O 1
ATOM 953 N N . GLU A 1 118 ? 3.735 -0.832 11.845 1.00 91.81 118 GLU A N 1
ATOM 954 C CA . GLU A 1 118 ? 4.784 -1.194 12.799 1.00 91.81 118 GLU A CA 1
ATOM 955 C C . GLU A 1 118 ? 4.323 -2.309 13.747 1.00 91.81 118 GLU A C 1
ATOM 957 O O . GLU A 1 118 ? 5.004 -3.330 13.873 1.00 91.81 118 GLU A O 1
ATOM 962 N N . GLN A 1 119 ? 3.143 -2.163 14.358 1.00 93.31 119 GLN A N 1
ATOM 963 C CA . GLN A 1 119 ? 2.575 -3.144 15.287 1.00 93.31 119 GLN A CA 1
ATOM 964 C C . GLN A 1 119 ? 2.377 -4.510 14.626 1.00 93.31 119 GLN A C 1
ATOM 966 O O . GLN A 1 119 ? 2.715 -5.539 15.214 1.00 93.31 119 GLN A O 1
ATOM 971 N N . HIS A 1 120 ? 1.860 -4.526 13.398 1.00 91.50 120 HIS A N 1
ATOM 972 C CA . HIS A 1 120 ? 1.593 -5.760 12.665 1.00 91.50 120 HIS A CA 1
ATOM 973 C C . HIS A 1 120 ? 2.799 -6.268 11.865 1.00 91.50 120 HIS A C 1
ATOM 975 O O . HIS A 1 120 ? 2.704 -7.287 11.181 1.00 91.50 120 HIS A O 1
ATOM 981 N N . ARG A 1 121 ? 3.948 -5.586 11.971 1.00 92.44 121 ARG A N 1
ATOM 982 C CA . ARG A 1 121 ? 5.219 -5.970 11.346 1.00 92.44 121 ARG A CA 1
ATOM 983 C C . ARG A 1 121 ? 5.079 -6.266 9.851 1.00 92.44 121 ARG A C 1
ATOM 985 O O . ARG A 1 121 ? 5.561 -7.296 9.373 1.00 92.44 121 ARG A O 1
ATOM 992 N N . LEU A 1 122 ? 4.462 -5.350 9.103 1.00 93.94 122 LEU A N 1
ATOM 993 C CA . LEU A 1 122 ? 4.220 -5.511 7.664 1.00 93.94 122 LEU A CA 1
ATOM 994 C C . LEU A 1 122 ? 5.499 -5.904 6.898 1.00 93.94 122 LEU A C 1
ATOM 996 O O . LEU A 1 122 ? 5.471 -6.813 6.071 1.00 93.94 122 LEU A O 1
ATOM 1000 N N . ALA A 1 123 ? 6.648 -5.303 7.225 1.00 93.56 123 ALA A N 1
ATOM 1001 C CA . ALA A 1 123 ? 7.923 -5.659 6.601 1.00 93.56 123 ALA A CA 1
ATOM 1002 C C . ALA A 1 123 ? 8.360 -7.111 6.875 1.00 93.56 123 ALA A C 1
ATOM 1004 O O . ALA A 1 123 ? 8.932 -7.764 6.003 1.00 93.56 123 ALA A O 1
ATOM 1005 N N . GLN A 1 124 ? 8.084 -7.650 8.067 1.00 93.69 124 GLN A N 1
ATOM 1006 C CA . GLN A 1 124 ? 8.362 -9.056 8.370 1.00 93.69 124 GLN A CA 1
ATOM 1007 C C . GLN A 1 124 ? 7.458 -9.976 7.542 1.00 93.69 124 GLN A C 1
ATOM 1009 O O . GLN A 1 124 ? 7.957 -10.942 6.966 1.00 93.69 124 GLN A O 1
ATOM 1014 N N . ALA A 1 125 ? 6.167 -9.651 7.434 1.00 93.94 125 ALA A N 1
ATOM 1015 C CA . ALA A 1 125 ? 5.225 -10.408 6.613 1.00 93.94 125 ALA A CA 1
ATOM 1016 C C . ALA A 1 125 ? 5.641 -10.415 5.132 1.00 93.94 125 ALA A C 1
ATOM 1018 O O . ALA A 1 125 ? 5.660 -11.472 4.509 1.00 93.94 125 ALA A O 1
ATOM 1019 N N . LEU A 1 126 ? 6.071 -9.271 4.587 1.00 93.94 126 LEU A N 1
ATOM 1020 C CA . LEU A 1 126 ? 6.569 -9.172 3.209 1.00 93.94 126 LEU A CA 1
ATOM 1021 C C . LEU A 1 126 ? 7.821 -10.026 2.975 1.00 93.94 126 LEU A C 1
ATOM 1023 O O . LEU A 1 126 ? 7.911 -10.739 1.976 1.00 93.94 126 LEU A O 1
ATOM 1027 N N . ARG A 1 127 ? 8.770 -10.015 3.922 1.00 92.69 127 ARG A N 1
ATOM 1028 C CA . ARG A 1 127 ? 9.970 -10.869 3.864 1.00 92.69 127 ARG A CA 1
ATOM 1029 C C . ARG A 1 127 ? 9.622 -12.356 3.900 1.00 92.69 127 ARG A C 1
ATOM 1031 O O . ARG A 1 127 ? 10.264 -13.130 3.199 1.00 92.69 127 ARG A O 1
ATOM 1038 N N . GLN A 1 128 ? 8.613 -12.745 4.677 1.00 91.62 128 GLN A N 1
ATOM 1039 C CA . GLN A 1 128 ? 8.150 -14.132 4.767 1.00 91.62 128 GLN A CA 1
ATOM 1040 C C . GLN A 1 128 ? 7.365 -14.577 3.528 1.00 91.62 128 GLN A C 1
ATOM 1042 O O . GLN A 1 128 ? 7.539 -15.704 3.074 1.00 91.62 128 GLN A O 1
ATOM 1047 N N . ALA A 1 129 ? 6.532 -13.699 2.967 1.00 89.88 129 ALA A N 1
ATOM 1048 C CA . ALA A 1 129 ? 5.745 -13.982 1.770 1.00 89.88 129 ALA A CA 1
ATOM 1049 C C . ALA A 1 129 ? 6.605 -14.056 0.497 1.00 89.88 129 ALA A C 1
ATOM 1051 O O . ALA A 1 129 ? 6.238 -14.737 -0.463 1.00 89.88 129 ALA A O 1
ATOM 1052 N N . GLY A 1 130 ? 7.742 -13.350 0.472 1.00 88.00 130 GLY A N 1
ATOM 1053 C CA . GLY A 1 130 ? 8.620 -13.292 -0.693 1.00 88.00 130 GLY A CA 1
ATOM 1054 C C . GLY A 1 130 ? 7.858 -12.802 -1.925 1.00 88.00 130 GLY A C 1
ATOM 1055 O O . GLY A 1 130 ? 7.297 -11.709 -1.915 1.00 88.00 130 GLY A O 1
ATOM 1056 N N . GLN A 1 131 ? 7.811 -13.636 -2.969 1.00 85.88 131 GLN A N 1
ATOM 1057 C CA . GLN A 1 131 ? 7.167 -13.292 -4.241 1.00 85.88 131 GLN A CA 1
ATOM 1058 C C . GLN A 1 131 ? 5.642 -13.446 -4.261 1.00 85.88 131 GLN A C 1
ATOM 1060 O O . GLN A 1 131 ? 5.023 -12.906 -5.172 1.00 85.88 131 GLN A O 1
ATOM 1065 N N . ALA A 1 132 ? 5.034 -14.154 -3.300 1.00 86.12 132 ALA A N 1
ATOM 1066 C CA . ALA A 1 132 ? 3.573 -14.238 -3.230 1.00 86.12 132 ALA A CA 1
ATOM 1067 C C . ALA A 1 132 ? 2.986 -12.833 -2.988 1.00 86.12 132 ALA A C 1
ATOM 1069 O O . ALA A 1 132 ? 2.146 -12.348 -3.739 1.00 86.12 132 ALA A O 1
ATOM 1070 N N . GLY A 1 133 ? 3.567 -12.106 -2.032 1.00 89.88 133 GLY A N 1
ATOM 1071 C CA . GLY A 1 133 ? 3.079 -10.800 -1.613 1.00 89.88 133 GLY A CA 1
ATOM 1072 C C . GLY A 1 133 ? 2.097 -10.895 -0.451 1.00 89.88 133 GLY A C 1
ATOM 1073 O O . GLY A 1 133 ? 1.784 -11.969 0.061 1.00 89.88 133 GLY A O 1
ATOM 1074 N N . VAL A 1 134 ? 1.658 -9.739 0.024 1.00 95.06 134 VAL A N 1
ATOM 1075 C CA . VAL A 1 134 ? 0.860 -9.590 1.238 1.00 95.06 134 VAL A CA 1
ATOM 1076 C C . VAL A 1 134 ? -0.357 -8.733 0.935 1.00 95.06 134 VAL A C 1
ATOM 1078 O O . VAL A 1 134 ? -0.223 -7.636 0.399 1.00 95.06 134 VAL A O 1
ATOM 1081 N N . LEU A 1 135 ? -1.536 -9.216 1.308 1.00 94.31 135 LEU A N 1
ATOM 1082 C CA . LEU A 1 135 ? -2.789 -8.481 1.272 1.00 94.31 135 LEU A CA 1
ATOM 1083 C C . LEU A 1 135 ? -3.108 -7.947 2.671 1.00 94.31 135 LEU A C 1
ATOM 1085 O O . LEU A 1 135 ? -3.099 -8.684 3.655 1.00 94.31 135 LEU A O 1
ATOM 1089 N N . VAL A 1 136 ? -3.420 -6.661 2.746 1.00 94.44 136 VAL A N 1
ATOM 1090 C CA . VAL A 1 136 ? -3.871 -5.972 3.947 1.00 94.44 136 VAL A CA 1
ATOM 1091 C C . VAL A 1 136 ? -5.319 -5.556 3.744 1.00 94.44 136 VAL A C 1
ATOM 1093 O O . VAL A 1 136 ? -5.665 -4.767 2.857 1.00 94.44 136 VAL A O 1
ATOM 1096 N N . THR A 1 137 ? -6.164 -6.102 4.603 1.00 91.69 137 THR A N 1
ATOM 1097 C CA . THR A 1 137 ? -7.590 -5.796 4.671 1.00 91.69 137 THR A CA 1
ATOM 1098 C C . THR A 1 137 ? -7.932 -5.299 6.067 1.00 91.69 137 THR A C 1
ATOM 1100 O O . THR A 1 137 ? -7.108 -5.360 6.981 1.00 91.69 137 THR A O 1
ATOM 1103 N N . LYS A 1 138 ? -9.187 -4.902 6.267 1.00 85.75 138 LYS A N 1
ATOM 1104 C CA . LYS A 1 138 ? -9.748 -4.666 7.600 1.00 85.75 138 LYS A CA 1
ATOM 1105 C C . LYS A 1 138 ? -9.500 -5.816 8.588 1.00 85.75 138 LYS A C 1
ATOM 1107 O O . LYS A 1 138 ? -9.296 -5.578 9.773 1.00 85.75 138 LYS A O 1
ATOM 1112 N N . ALA A 1 139 ? -9.522 -7.064 8.117 1.00 85.00 139 ALA A N 1
ATOM 1113 C CA . ALA A 1 139 ? -9.347 -8.234 8.976 1.00 85.00 139 ALA A CA 1
ATOM 1114 C C . ALA A 1 139 ? -7.885 -8.464 9.408 1.00 85.00 139 ALA A C 1
ATOM 1116 O O . ALA A 1 139 ? -7.639 -9.268 10.306 1.00 85.00 139 ALA A O 1
ATOM 1117 N N . GLY A 1 140 ? -6.920 -7.784 8.778 1.00 87.69 140 GLY A N 1
ATOM 1118 C CA . GLY A 1 140 ? -5.491 -7.931 9.046 1.00 87.69 140 GLY A CA 1
ATOM 1119 C C . GLY A 1 140 ? -4.673 -8.302 7.807 1.00 87.69 140 GLY A C 1
ATOM 1120 O O . GLY A 1 140 ? -5.074 -8.028 6.672 1.00 87.69 140 GLY A O 1
ATOM 1121 N N . LEU A 1 141 ? -3.503 -8.911 8.042 1.00 91.44 141 LEU A N 1
ATOM 1122 C CA . LEU A 1 141 ? -2.570 -9.346 6.997 1.00 91.44 141 LEU A CA 1
ATOM 1123 C C . LEU A 1 141 ? -2.815 -10.787 6.567 1.00 91.44 141 LEU A C 1
ATOM 1125 O O . LEU A 1 141 ? -2.978 -11.680 7.397 1.00 91.44 141 LEU A O 1
ATOM 1129 N N . GLN A 1 142 ? -2.747 -11.012 5.263 1.00 92.00 142 GLN A N 1
ATOM 1130 C CA . GLN A 1 142 ? -2.818 -12.323 4.633 1.00 92.00 142 GLN A CA 1
ATOM 1131 C C . GLN A 1 142 ? -1.730 -12.429 3.565 1.00 92.00 142 GLN A C 1
ATOM 1133 O O . GLN A 1 142 ? -1.324 -11.423 2.987 1.00 92.00 142 GLN A O 1
ATOM 1138 N N . VAL A 1 143 ? -1.243 -13.638 3.297 1.00 89.88 143 VAL A N 1
ATOM 1139 C CA . VAL A 1 143 ? -0.358 -13.871 2.149 1.00 89.88 143 VAL A CA 1
ATOM 1140 C C . VAL A 1 143 ? -1.230 -13.915 0.896 1.00 89.88 143 VAL A C 1
ATOM 1142 O O . VAL A 1 143 ? -2.174 -14.700 0.831 1.00 89.88 143 VAL A O 1
ATOM 1145 N N . ASP A 1 144 ? -0.937 -13.053 -0.076 1.00 84.62 144 ASP A N 1
ATOM 1146 C CA . ASP A 1 144 ? -1.636 -13.022 -1.365 1.00 84.62 144 ASP A CA 1
ATOM 1147 C C . ASP A 1 144 ? -0.958 -14.048 -2.273 1.00 84.62 144 ASP A C 1
ATOM 1149 O O . ASP A 1 144 ? 0.104 -13.794 -2.820 1.00 84.62 144 ASP A O 1
ATOM 1153 N N . HIS A 1 145 ? -1.50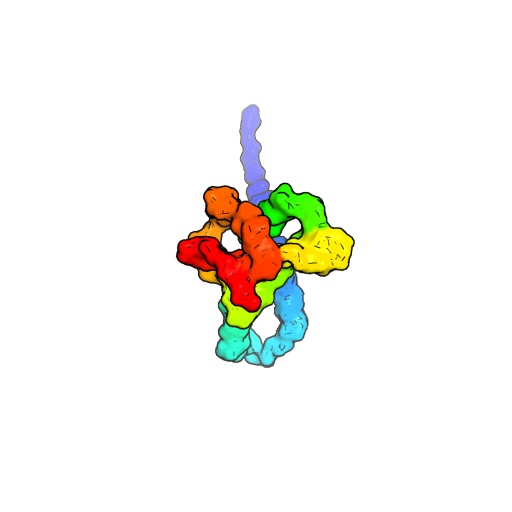9 -15.249 -2.404 1.00 69.88 145 HIS A N 1
ATOM 1154 C CA . HIS A 1 145 ? -1.026 -16.183 -3.421 1.00 69.88 145 HIS A CA 1
ATOM 1155 C C . HIS A 1 145 ? -1.668 -15.788 -4.752 1.00 69.88 145 HIS A C 1
ATOM 1157 O O . HIS A 1 145 ? -2.781 -16.218 -5.051 1.00 69.88 145 HIS A O 1
ATOM 1163 N N . ARG A 1 146 ? -1.005 -14.899 -5.497 1.00 57.44 146 ARG A N 1
ATOM 1164 C CA . ARG A 1 146 ? -1.384 -14.582 -6.880 1.00 57.44 146 ARG A CA 1
ATOM 1165 C C . ARG A 1 146 ? -1.248 -15.786 -7.804 1.00 57.44 146 ARG A C 1
ATOM 1167 O O . ARG A 1 146 ? -0.295 -16.574 -7.612 1.00 57.44 146 ARG A O 1
#

Sequence (146 aa):
MSPVPRGGAEARRSADALLDPQRLLLEGLKLPSNGELAPQWRKFLERPTALDDAKTGVVREYLQREFPMSTVYDFHDFQRNAQVFQLQDNHGKVMQLATLTAEFFDEHRESELRAWVEQHRLAQALRQAGQAGVLVTKAGLQVDHR

pLDDT: mean 76.2, std 20.35, range [34.81, 95.44]

Secondary structure (DSSP, 8-state):
---------STTSSSSTTSHHHHHHHHT----TTSPPPHHHHHHHSS-SSS-HHHHHHHHHHHHHH-TTSEEEEEEETTTTEEEEEEE-TTS-EEEEEEEEHHHHHHS-HHHHHHHHHHTTHHHHHHHHTTS-EEEETTEEEE---

=== Feature glossary ===
Feature key, reading from the visual/contextual features back to the raw sequence:

Rendered structure images. Six rendered views show the 3D structure from the faces of a cube — i.e. along ±x, ±y, ±z. Rendering representation is drawn randomly per protein from cartoon (secondary-structure ribbons), sticks (backbone bonds), or molecular surface; coloring is either N→C rainbow (blue at the N-terminus through red at the C-terminus) or one color per chain.

Contact-map, Ramachandran, and PAE plots. The contact map is a binary N×N matrix image: pixel (i, j) is dark where Cα_i and Cα_j are within 8 Å and |i−j|>4. Because the |i−j|>4 filter removes local helical contacts, off-diagonal stripes parallel to the main diagonal indicate parallel β-sheets; stripes perpendicular to it indicate antiparallel β-sheets. The Ramachandran plot scatters every residue's (φ, ψ) pair against the sterically allowed regions. The PAE heatmap renders the predicted-aligned-error matrix.

InterPro / GO / CATH / organism. Database cross-references. InterPro integrates a dozen domain/family signature databases into unified entries with residue-range hits. GO terms attach function/process/location labels with evidence codes. CATH codes position the fold in a four-level structural taxonomy. Organism is the NCBI-taxonomy species name.

Nearest PDB structures. The Foldseek neighbor list gives the closest experimentally determined structures in the PDB, ranked by structural alignment. TM-score near 1 means near-identical fold; near 0.3 means only rough topology match. This is how one finds what a novel AlphaFold prediction most resembles in the solved-structure universe.

Predicted aligned error. PAE(i, j) answers: if I align the predicted and true structures on residue i, how far off (in Å) do I expect residue j to be? A block-diagonal PAE matrix with low values on the blocks and high values off-diagonal is the signature of a multi-domain protein with confidently predicted domains but uncertain inter-domain orientation.

Solvent-accessible surface area. Accessible surface area quantifies burial. A residue with SASA near zero is packed into the hydrophobic core; one with SASA >100 Å² sits on the surface. Computed here via the Shrake–Rupley numerical algorithm with a 1.4 Å probe.

B-factor. B-factor (Debye–Waller factor) reflects atomic displacement in the crystal lattice. It is an experimental observable (units Å²), not a prediction; low values mean the atom is pinned down, high values mean it moves or is heterogeneous across the crystal.

pLDDT. For AlphaFold models, the B-factor field carries pLDDT — the model's own estimate of local accuracy on a 0–100 scale. Regions with pLDDT<50 should be treated as essentially unmodeled; they often correspond to intrinsically disordered segments.

Backbone torsions (φ/ψ). φ (phi) and ψ (psi) are the two rotatable backbone dihedrals per residue: φ is the C(i-1)–N–Cα–C torsion, ψ is the N–Cα–C–N(i+1) torsion, both in degrees on (−180°, 180°]. α-helical residues cluster near (−60°, −45°); β-strand residues near (−120°, +130°). A Ramachandran plot is simply a scatter of (φ, ψ) for every residue.

Radius of gyration, Cα contacts, bounding box. Radius of gyration (Rg) is the root-mean-square distance of Cα atoms from their centroid — a single number for overall size and compactness. A globular domain of N residues has Rg ≈ 2.2·N^0.38 Å; an extended or disordered chain has a much larger Rg. The Cα contact count is the number of residue pairs whose Cα atoms are within 8 Å and are more than four positions apart in sequence — a standard proxy for tertiary packing density. The bounding box is the smallest axis-aligned box enclosing all Cα atoms.

Secondary structure (3-state, P-SEA). Three-state secondary structure (P-SEA) collapses the eight DSSP classes into helix (a), strand (b), and coil (c). P-SEA assigns these from Cα geometry alone — distances and angles — without requiring backbone oxygens, so it works on any Cα trace.

Secondary structure (8-state, DSSP). DSSP 8-state secondary structure assigns each residue one of H (α-helix), G (3₁₀-helix), I (π-helix), E (extended β-strand), B (isolated β-bridge), T (hydrogen-bonded turn), S (bend), or '-' (coil). The assignment is computed from backbone hydrogen-bond geometry via the Kabsch–Sander algorithm.

Foldseek 3Di. A 3Di character summarizes, for each residue, the relative orientation of the Cα frame of its nearest spatial neighbor. Because it encodes fold topology rather than chemistry, 3Di alignments detect remote structural similarity that sequence alignment misses.

mmCIF coordinates. The mmCIF block holds the 3D Cartesian coordinates of each backbone atom (N, Cα, C, O) in ångströms. mmCIF is the PDB's canonical archive format — a tagged-loop text representation of the atomic model.

Sequence. Sequence gives the chain of amino acids in standard one-letter code (A=alanine, C=cysteine, …, Y=tyrosine), read N→C. It is the only feature that is directly encoded by the gene; all structural features are derived from the folded form of this sequence.